Protein AF-A1D334-F1 (afdb_monomer_lite)

Structure (mmCIF, N/CA/C/O backbone):
data_AF-A1D334-F1
#
_entry.id   AF-A1D334-F1
#
loop_
_atom_site.group_PDB
_atom_site.id
_atom_site.type_symbol
_atom_site.label_atom_id
_atom_site.label_alt_id
_atom_site.label_comp_id
_atom_site.label_asym_id
_atom_site.label_entity_id
_atom_site.label_seq_id
_atom_site.pdbx_PDB_ins_code
_atom_site.Cartn_x
_atom_site.Cartn_y
_atom_site.Cartn_z
_atom_site.occupancy
_atom_site.B_iso_or_equiv
_atom_site.auth_seq_id
_atom_site.auth_comp_id
_atom_site.auth_asym_id
_atom_site.auth_atom_id
_atom_site.pdbx_PDB_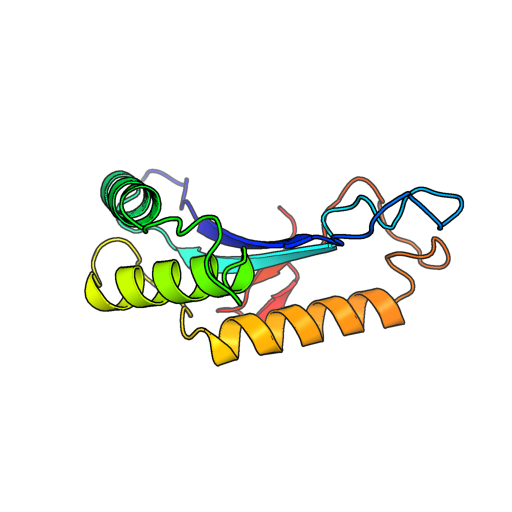model_num
ATOM 1 N N . MET A 1 1 ? -1.534 -21.348 16.081 1.00 33.12 1 MET A N 1
ATOM 2 C CA . MET A 1 1 ? -1.407 -19.901 15.787 1.00 33.12 1 MET A CA 1
ATOM 3 C C . MET A 1 1 ? -1.673 -19.715 14.304 1.00 33.12 1 MET A C 1
ATOM 5 O O . MET A 1 1 ? -0.945 -20.350 13.548 1.00 33.12 1 MET A O 1
ATOM 9 N N . PRO A 1 2 ? -2.678 -18.954 13.834 1.00 42.72 2 PRO A N 1
ATOM 10 C CA . PRO A 1 2 ? -2.845 -18.811 12.397 1.00 42.72 2 PRO A CA 1
ATOM 11 C C . PRO A 1 2 ? -1.714 -17.925 11.872 1.00 42.72 2 PRO A C 1
ATOM 13 O O . PRO A 1 2 ? -1.640 -16.730 12.144 1.00 42.72 2 PRO A O 1
ATOM 16 N N . SER A 1 3 ? -0.791 -18.564 11.165 1.00 46.53 3 SER A N 1
ATOM 17 C CA . SER A 1 3 ? 0.395 -17.989 10.536 1.00 46.53 3 SER A CA 1
ATOM 18 C C . SER A 1 3 ? 0.071 -17.354 9.176 1.00 46.53 3 SER A C 1
ATOM 20 O O . SER A 1 3 ? 0.881 -17.416 8.256 1.00 46.53 3 SER A O 1
ATOM 22 N N . ASN A 1 4 ? -1.098 -16.727 9.038 1.00 51.12 4 ASN A N 1
ATOM 23 C CA . ASN A 1 4 ? -1.434 -15.948 7.851 1.00 51.12 4 ASN A CA 1
ATOM 24 C C . ASN A 1 4 ? -1.733 -14.516 8.290 1.00 51.12 4 ASN A C 1
ATOM 26 O O . ASN A 1 4 ? -2.851 -14.170 8.656 1.00 51.12 4 ASN A O 1
ATOM 30 N N . LYS A 1 5 ? -0.672 -13.711 8.395 1.00 71.31 5 LYS A N 1
ATOM 31 C CA . LYS A 1 5 ? -0.784 -12.295 8.754 1.00 71.31 5 LYS A CA 1
ATOM 32 C C . LYS A 1 5 ? -1.150 -11.553 7.481 1.00 71.31 5 LYS A C 1
ATOM 34 O O . LYS A 1 5 ? -0.242 -11.162 6.749 1.00 71.31 5 LYS A O 1
ATOM 39 N N . ASP A 1 6 ? -2.442 -11.425 7.209 1.00 89.12 6 ASP A N 1
ATOM 40 C CA . ASP A 1 6 ? -2.948 -10.634 6.091 1.00 89.12 6 ASP A CA 1
ATOM 41 C C . ASP A 1 6 ? -2.293 -9.241 6.091 1.00 89.12 6 ASP A C 1
ATOM 43 O O . ASP A 1 6 ? -2.042 -8.633 7.141 1.00 89.12 6 ASP A O 1
ATOM 47 N N . ARG A 1 7 ? -1.946 -8.749 4.900 1.00 92.94 7 ARG A N 1
ATOM 48 C CA . ARG A 1 7 ? -1.211 -7.493 4.705 1.00 92.94 7 ARG A CA 1
ATOM 49 C C . ARG A 1 7 ? -1.996 -6.580 3.785 1.00 92.94 7 ARG A C 1
ATOM 51 O O . ARG A 1 7 ? -2.511 -7.016 2.758 1.00 92.94 7 ARG A O 1
ATOM 58 N N . LEU A 1 8 ? -2.030 -5.301 4.132 1.00 94.12 8 LEU A N 1
ATOM 59 C CA . LEU A 1 8 ? -2.579 -4.268 3.272 1.00 94.12 8 LEU A CA 1
ATOM 60 C C . LEU A 1 8 ? -1.482 -3.752 2.338 1.00 94.12 8 LEU A C 1
ATOM 62 O O . LEU A 1 8 ? -0.430 -3.296 2.796 1.00 94.12 8 LEU A O 1
ATOM 66 N N . TYR A 1 9 ? -1.753 -3.802 1.036 1.00 94.44 9 TYR A N 1
ATOM 67 C CA . TYR A 1 9 ? -0.877 -3.284 -0.008 1.00 94.44 9 TYR A CA 1
ATOM 68 C C . TYR A 1 9 ? -1.539 -2.125 -0.755 1.00 94.44 9 TYR A C 1
ATOM 70 O O . TYR A 1 9 ? -2.707 -2.207 -1.126 1.00 94.44 9 TYR A O 1
ATOM 78 N N . VAL A 1 10 ? -0.763 -1.079 -1.033 1.00 93.25 10 VAL A N 1
ATOM 79 C CA . VAL A 1 10 ? -1.087 -0.037 -2.012 1.00 93.25 10 VAL A CA 1
ATOM 80 C C . VAL A 1 10 ? -0.274 -0.310 -3.270 1.00 93.25 10 VAL A C 1
ATOM 82 O O . VAL A 1 10 ? 0.944 -0.474 -3.209 1.00 93.25 10 VAL A O 1
ATOM 85 N N . THR A 1 11 ? -0.939 -0.391 -4.418 1.00 90.50 11 THR A N 1
ATOM 86 C CA . THR A 1 11 ? -0.301 -0.743 -5.691 1.00 90.50 11 THR A CA 1
ATOM 87 C C . THR A 1 11 ? -0.276 0.444 -6.633 1.00 90.50 11 THR A C 1
ATOM 89 O O . THR A 1 11 ? -1.302 1.097 -6.826 1.00 90.50 11 THR A O 1
ATOM 92 N N . LEU A 1 12 ? 0.873 0.692 -7.257 1.00 86.12 12 LEU A N 1
ATOM 93 C CA . LEU A 1 12 ? 0.987 1.668 -8.334 1.00 86.12 12 LEU A CA 1
ATOM 94 C C . LEU A 1 12 ? 0.892 0.939 -9.665 1.00 86.12 12 LEU A C 1
ATOM 96 O O . LEU A 1 12 ? 1.539 -0.086 -9.881 1.00 86.12 12 LEU A O 1
ATOM 100 N N . TYR A 1 13 ? 0.085 1.499 -10.551 1.00 80.44 13 TYR A N 1
ATOM 101 C CA . TYR A 1 13 ? -0.148 0.979 -11.885 1.00 80.44 13 TYR A CA 1
ATOM 102 C C . TYR A 1 13 ? 0.223 2.049 -12.906 1.00 80.44 13 TYR A C 1
ATOM 104 O O . TYR A 1 13 ? -0.082 3.229 -12.701 1.00 80.44 13 TYR A O 1
ATOM 112 N N . ALA A 1 14 ? 0.871 1.646 -13.995 1.00 69.38 14 ALA A N 1
ATOM 113 C CA . ALA A 1 14 ? 1.074 2.524 -15.135 1.00 69.38 14 ALA A CA 1
ATOM 114 C C . ALA A 1 14 ? -0.271 2.697 -15.853 1.00 69.38 14 ALA A C 1
ATOM 116 O O . ALA A 1 14 ? -0.739 1.805 -16.548 1.00 69.38 14 ALA A O 1
ATOM 117 N N . CYS A 1 15 ? -0.941 3.829 -15.643 1.00 55.28 15 CYS A N 1
ATOM 118 C CA . CYS A 1 15 ? -2.149 4.163 -16.392 1.00 55.28 15 CYS A CA 1
ATOM 119 C C . CYS A 1 15 ? -1.717 4.888 -17.672 1.00 55.28 15 CYS A C 1
ATOM 121 O O . CYS A 1 15 ? -1.467 6.092 -17.641 1.00 55.28 15 CYS A O 1
ATOM 123 N N . GLY A 1 16 ? -1.546 4.151 -18.769 1.00 46.56 16 GLY A N 1
ATOM 124 C CA . GLY A 1 16 ? -0.938 4.683 -19.987 1.00 46.56 16 GLY A CA 1
ATOM 125 C C . GLY A 1 16 ? -1.709 4.350 -21.254 1.00 46.56 16 GLY A C 1
ATOM 126 O O . GLY A 1 16 ? -1.223 3.556 -22.038 1.00 46.56 16 GLY A O 1
ATOM 127 N N . GLY A 1 17 ? -2.874 4.973 -21.473 1.00 53.19 17 GLY A N 1
ATOM 128 C CA . GLY A 1 17 ? -3.498 5.088 -22.803 1.00 53.19 17 GLY A CA 1
ATOM 129 C C . GLY A 1 17 ? -3.411 3.844 -23.707 1.00 53.19 17 GLY A C 1
ATOM 130 O O . GLY A 1 17 ? -3.573 2.714 -23.256 1.00 53.19 17 GLY A O 1
ATOM 131 N N . LYS A 1 18 ? -3.203 4.049 -25.014 1.00 49.00 18 LYS A N 1
ATOM 132 C CA . LYS A 1 18 ? -2.797 2.954 -25.908 1.00 49.00 18 LYS A CA 1
ATOM 133 C C . LYS A 1 18 ? -1.350 2.580 -25.562 1.00 49.00 18 LYS A C 1
ATOM 135 O O . LYS A 1 18 ? -0.555 3.511 -25.450 1.00 49.00 18 LYS A O 1
ATOM 140 N N . PRO A 1 19 ? -0.998 1.286 -25.489 1.00 55.53 19 PRO A N 1
ATOM 141 C CA . PRO A 1 19 ? 0.386 0.871 -25.316 1.00 55.53 19 PRO A CA 1
ATOM 142 C C . PRO A 1 19 ? 1.255 1.500 -26.410 1.00 55.53 19 PRO A C 1
ATOM 144 O O . PRO A 1 19 ? 0.985 1.325 -27.600 1.00 55.53 19 PRO A O 1
ATOM 147 N N . THR A 1 20 ? 2.242 2.284 -26.006 1.00 57.31 20 THR A N 1
ATOM 148 C CA . THR A 1 20 ? 3.215 2.964 -26.868 1.00 57.31 20 THR A CA 1
ATOM 149 C C . THR A 1 20 ? 4.586 2.312 -26.804 1.00 57.31 20 THR A C 1
ATOM 151 O O . THR A 1 20 ? 5.365 2.474 -27.744 1.00 57.31 20 THR A O 1
ATOM 154 N N . MET A 1 21 ? 4.881 1.556 -25.740 1.00 56.00 21 MET A N 1
ATOM 155 C CA . MET A 1 21 ? 6.143 0.831 -25.632 1.00 56.00 21 MET A CA 1
ATOM 156 C C . MET A 1 21 ? 6.066 -0.542 -26.329 1.00 56.00 21 MET A C 1
ATOM 158 O O . MET A 1 21 ? 5.029 -1.211 -26.249 1.00 56.00 21 MET A O 1
ATOM 162 N N . PRO A 1 22 ? 7.136 -0.977 -27.031 1.00 54.12 22 PRO A N 1
ATOM 163 C CA . PRO A 1 22 ? 7.119 -2.197 -27.844 1.00 54.12 22 PRO A CA 1
ATOM 164 C C . PRO A 1 22 ? 6.765 -3.481 -27.073 1.00 54.12 22 PRO A C 1
ATOM 166 O O . PRO A 1 22 ? 6.271 -4.426 -27.690 1.00 54.12 22 PRO A O 1
ATOM 169 N N . GLY A 1 23 ? 6.981 -3.523 -25.752 1.00 57.72 23 GLY A N 1
ATOM 170 C CA . GLY A 1 23 ? 6.718 -4.680 -24.891 1.00 57.72 23 GLY A CA 1
ATOM 171 C C . GLY A 1 23 ? 5.501 -4.549 -23.966 1.00 57.72 23 GLY A C 1
ATOM 172 O O . GLY A 1 23 ? 5.309 -5.414 -23.114 1.00 57.72 23 GLY A O 1
ATOM 173 N N . LYS A 1 24 ? 4.643 -3.526 -24.139 1.00 56.50 24 LYS A N 1
ATOM 174 C CA . LYS A 1 24 ? 3.454 -3.249 -23.294 1.00 56.50 24 LYS A CA 1
ATOM 175 C C . LYS A 1 24 ? 3.773 -2.969 -21.819 1.00 56.50 24 LYS A C 1
ATOM 177 O O . LYS A 1 24 ? 2.936 -3.181 -20.938 1.00 56.50 24 LYS A O 1
ATOM 182 N N . GLU A 1 25 ? 4.966 -2.475 -21.529 1.00 55.72 25 GLU A N 1
ATOM 183 C CA . GLU A 1 25 ? 5.451 -2.171 -20.179 1.00 55.72 25 GLU A CA 1
ATOM 184 C C . GLU A 1 25 ? 4.632 -1.047 -19.505 1.00 55.72 25 GLU A C 1
ATOM 186 O O . GLU A 1 25 ? 4.600 -0.914 -18.282 1.00 55.72 25 GLU A O 1
ATOM 191 N N . ASP A 1 26 ? 3.886 -0.284 -20.304 1.00 54.84 26 ASP A N 1
ATOM 192 C CA . ASP A 1 26 ? 2.908 0.734 -19.916 1.00 54.84 26 ASP A CA 1
ATOM 193 C C . ASP A 1 26 ? 1.525 0.176 -19.534 1.00 54.84 26 ASP A C 1
ATOM 195 O O . ASP A 1 26 ? 0.636 0.943 -19.167 1.00 54.84 26 ASP A O 1
ATOM 199 N N . THR A 1 27 ? 1.348 -1.150 -19.550 1.00 58.16 27 THR A N 1
ATOM 200 C CA . THR A 1 27 ? 0.125 -1.851 -19.106 1.00 58.16 27 THR A CA 1
ATOM 201 C C . THR A 1 27 ? 0.305 -2.619 -17.791 1.00 58.16 27 THR A C 1
ATOM 203 O O . THR A 1 27 ? -0.500 -3.491 -17.447 1.00 58.16 27 THR A O 1
ATOM 206 N N . MET A 1 28 ? 1.364 -2.325 -17.033 1.00 66.88 28 MET A N 1
ATOM 207 C CA . MET A 1 28 ? 1.817 -3.189 -15.944 1.00 66.88 28 MET A CA 1
ATOM 208 C C . MET A 1 28 ? 1.613 -2.594 -14.541 1.00 66.88 28 MET A C 1
ATOM 210 O O . MET A 1 28 ? 1.710 -1.384 -14.306 1.00 66.88 28 MET A O 1
ATOM 214 N N . LEU A 1 29 ? 1.370 -3.486 -13.571 1.00 70.56 29 LEU A N 1
ATOM 215 C CA . LEU A 1 29 ? 1.553 -3.194 -12.148 1.00 70.56 29 LEU A CA 1
ATOM 216 C C . LEU A 1 29 ? 3.028 -2.857 -11.907 1.00 70.56 29 LEU A C 1
ATOM 218 O O . LEU A 1 29 ? 3.889 -3.723 -12.037 1.00 70.56 29 LEU A O 1
ATOM 222 N N . LEU A 1 30 ? 3.306 -1.605 -11.546 1.00 82.12 30 LEU A N 1
ATOM 223 C CA . LEU A 1 30 ? 4.670 -1.108 -11.397 1.00 82.12 30 LEU A CA 1
ATOM 224 C C . LEU A 1 30 ? 5.289 -1.585 -10.091 1.00 82.12 30 LEU A C 1
ATOM 226 O O . LEU A 1 30 ? 6.347 -2.200 -10.108 1.00 82.12 30 LEU A O 1
ATOM 230 N N . VAL A 1 31 ? 4.640 -1.297 -8.959 1.00 90.00 31 VAL A N 1
ATOM 231 C CA . VAL A 1 31 ? 5.157 -1.623 -7.622 1.00 90.00 31 VAL A CA 1
ATOM 232 C C . VAL A 1 31 ? 4.031 -1.925 -6.631 1.00 90.00 31 VAL A C 1
ATOM 234 O O . VAL A 1 31 ? 2.923 -1.389 -6.740 1.00 90.00 31 VAL A O 1
ATOM 237 N N . ARG A 1 32 ? 4.327 -2.753 -5.622 1.00 93.31 32 ARG A N 1
ATOM 238 C CA . ARG A 1 32 ? 3.468 -3.006 -4.453 1.00 93.31 32 ARG A CA 1
ATOM 239 C C . ARG A 1 32 ? 4.117 -2.448 -3.192 1.00 93.31 32 ARG A C 1
ATOM 241 O O . ARG A 1 32 ? 5.243 -2.808 -2.871 1.00 93.31 32 ARG A O 1
ATOM 248 N N . ILE A 1 33 ? 3.395 -1.631 -2.439 1.00 95.56 33 ILE A N 1
ATOM 249 C CA . ILE A 1 33 ? 3.863 -1.070 -1.170 1.00 95.56 33 ILE A CA 1
ATOM 250 C C . ILE A 1 33 ? 3.036 -1.675 -0.039 1.00 95.56 33 ILE A C 1
ATOM 252 O O . ILE A 1 33 ? 1.833 -1.437 0.037 1.00 95.56 33 ILE A O 1
ATOM 256 N N . MET A 1 34 ? 3.653 -2.477 0.829 1.00 96.06 34 MET A N 1
ATOM 257 C CA . MET A 1 34 ? 3.004 -2.964 2.045 1.00 96.06 34 MET A CA 1
ATOM 258 C C . MET A 1 34 ? 2.925 -1.815 3.046 1.00 96.06 34 MET A C 1
ATOM 260 O O . MET A 1 34 ? 3.954 -1.302 3.481 1.00 96.06 34 MET A O 1
ATOM 264 N N . VAL A 1 35 ? 1.709 -1.427 3.417 1.00 96.81 35 VAL A N 1
ATOM 265 C CA . VAL A 1 35 ? 1.456 -0.276 4.296 1.00 96.81 35 VAL A CA 1
ATOM 266 C C . VAL A 1 35 ? 0.966 -0.684 5.680 1.00 96.81 35 VAL A C 1
ATOM 268 O O . VAL A 1 35 ? 0.946 0.139 6.588 1.00 96.81 35 VAL A O 1
ATOM 271 N N . GLY A 1 36 ? 0.581 -1.945 5.888 1.00 95.06 36 GLY A N 1
ATOM 272 C CA . GLY A 1 36 ? 0.140 -2.386 7.206 1.00 95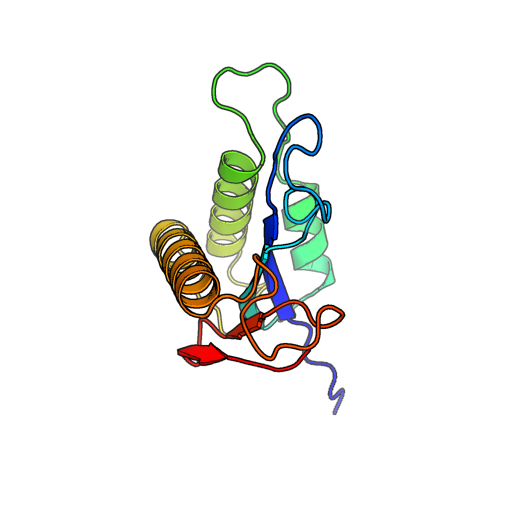.06 36 GLY A CA 1
ATOM 273 C C . GLY A 1 36 ? -0.131 -3.875 7.331 1.00 95.06 36 GLY A C 1
ATOM 274 O O . GLY A 1 36 ? -0.350 -4.579 6.344 1.00 95.06 36 GLY A O 1
ATOM 275 N N . LYS A 1 37 ? -0.141 -4.338 8.579 1.00 95.06 37 LYS A N 1
ATOM 276 C CA . LYS A 1 37 ? -0.616 -5.664 8.981 1.00 95.06 37 LYS A CA 1
ATOM 277 C C . LYS A 1 37 ? -2.092 -5.561 9.342 1.00 95.06 37 LYS A C 1
ATOM 279 O O . LYS A 1 37 ? -2.481 -4.674 10.101 1.00 95.06 37 LYS A O 1
ATOM 284 N N . VAL A 1 38 ? -2.903 -6.457 8.800 1.00 95.75 38 VAL A N 1
ATOM 285 C CA . VAL A 1 38 ? -4.342 -6.492 9.064 1.00 95.75 38 VAL A CA 1
ATOM 286 C C . VAL A 1 38 ? -4.575 -7.116 10.437 1.00 95.75 38 VAL A C 1
ATOM 288 O O . VAL A 1 38 ? -4.041 -8.184 10.735 1.00 95.75 38 VAL A O 1
ATOM 291 N N . ALA A 1 39 ? -5.335 -6.420 11.279 1.00 95.25 39 ALA A N 1
ATOM 292 C CA . ALA A 1 39 ? -5.768 -6.918 12.583 1.00 95.25 39 ALA A CA 1
ATOM 293 C C . ALA A 1 39 ? -7.187 -7.497 12.508 1.00 95.25 39 ALA A C 1
ATOM 295 O O . ALA A 1 39 ? -7.457 -8.532 13.110 1.00 95.25 39 ALA A O 1
ATOM 296 N N . ASP A 1 40 ? -8.060 -6.865 11.720 1.00 95.56 40 ASP A N 1
ATOM 297 C CA . ASP A 1 40 ? -9.426 -7.318 11.465 1.00 95.56 40 ASP A CA 1
ATOM 298 C C . ASP A 1 40 ? -9.757 -7.152 9.975 1.00 95.56 40 ASP A C 1
ATOM 300 O O . ASP A 1 40 ? -9.980 -6.044 9.476 1.00 95.56 40 ASP A O 1
ATOM 304 N N . GLY A 1 41 ? -9.764 -8.275 9.252 1.00 94.81 41 GLY A N 1
ATOM 305 C CA . GLY A 1 41 ? -10.015 -8.303 7.812 1.00 94.81 41 GLY A CA 1
ATOM 306 C C . GLY A 1 41 ? -11.450 -7.942 7.435 1.00 94.81 41 GLY A C 1
ATOM 307 O O . GLY A 1 41 ? -11.660 -7.266 6.429 1.00 94.81 41 GLY A O 1
ATOM 308 N N . ASN A 1 42 ? -12.437 -8.320 8.251 1.00 95.31 42 ASN A N 1
ATOM 309 C CA . ASN A 1 42 ? -13.838 -7.998 7.977 1.00 95.31 42 ASN A CA 1
ATOM 310 C C . ASN A 1 42 ? -14.062 -6.490 8.084 1.00 95.31 42 ASN A C 1
ATOM 312 O O . ASN A 1 42 ? -14.647 -5.880 7.190 1.00 95.31 42 ASN A O 1
ATOM 316 N N . ARG A 1 43 ? -13.511 -5.884 9.138 1.00 95.81 43 ARG A N 1
ATOM 317 C CA . ARG A 1 43 ? -13.578 -4.442 9.372 1.00 95.81 43 ARG A CA 1
ATOM 318 C C . ARG A 1 43 ? -12.822 -3.649 8.310 1.00 95.81 43 ARG A C 1
ATOM 320 O O . ARG A 1 43 ? -13.325 -2.640 7.823 1.00 95.81 43 ARG A O 1
ATOM 327 N N . LEU A 1 44 ? -11.646 -4.127 7.894 1.00 96.50 44 LEU A N 1
ATOM 328 C CA . LEU A 1 44 ? -10.908 -3.550 6.769 1.00 96.50 44 LEU A CA 1
ATOM 329 C C . LEU A 1 44 ? -11.768 -3.532 5.498 1.00 96.50 44 LEU A C 1
ATOM 331 O O . LEU A 1 44 ? -11.920 -2.485 4.869 1.00 96.50 44 LEU A O 1
ATOM 335 N N . VAL A 1 45 ? -12.349 -4.676 5.130 1.00 96.31 45 VAL A N 1
ATOM 336 C CA . VAL A 1 45 ? -13.195 -4.799 3.935 1.00 96.31 45 VAL A CA 1
ATOM 337 C C . VAL A 1 45 ? -14.417 -3.885 4.023 1.00 96.31 45 VAL A C 1
ATOM 339 O O . VAL A 1 45 ? -14.749 -3.230 3.037 1.00 96.31 45 VAL A O 1
ATOM 342 N N . GLU A 1 46 ? -15.061 -3.802 5.185 1.00 97.25 46 GLU A N 1
ATOM 343 C CA . GLU A 1 46 ? -16.193 -2.905 5.426 1.00 97.25 46 GLU A CA 1
ATOM 344 C C . GLU A 1 46 ? -15.814 -1.434 5.190 1.00 97.25 46 GLU A C 1
ATOM 346 O O . GLU A 1 46 ? -16.490 -0.734 4.434 1.00 97.25 46 GLU A O 1
ATOM 351 N N . ILE A 1 47 ? -14.699 -0.971 5.763 1.00 97.06 47 ILE A N 1
ATOM 352 C CA . ILE A 1 47 ? -14.224 0.413 5.608 1.00 97.06 47 ILE A CA 1
ATOM 353 C C . ILE A 1 47 ? -13.911 0.731 4.144 1.00 97.06 47 ILE A C 1
ATOM 355 O O . ILE A 1 47 ? -14.332 1.772 3.629 1.00 97.06 47 ILE A O 1
ATOM 359 N N . LEU A 1 48 ? -13.195 -0.164 3.457 1.00 96.19 48 LEU A N 1
ATOM 360 C CA . LEU A 1 48 ? -12.832 0.035 2.055 1.00 96.19 48 LEU A CA 1
ATOM 361 C C . LEU A 1 48 ? -14.076 0.066 1.159 1.00 96.19 48 LEU A C 1
ATOM 363 O O . LEU A 1 48 ? -14.207 0.969 0.336 1.00 96.19 48 LEU A O 1
ATOM 367 N N . ARG A 1 49 ? -15.032 -0.851 1.355 1.00 96.44 49 ARG A N 1
ATOM 368 C CA . ARG A 1 49 ? -16.295 -0.879 0.592 1.00 96.44 49 ARG A CA 1
ATOM 369 C C . ARG A 1 49 ? -17.164 0.353 0.833 1.00 96.44 49 ARG A C 1
ATOM 371 O O . ARG A 1 49 ? -17.802 0.834 -0.096 1.00 96.44 49 ARG A O 1
ATOM 378 N N . ASN A 1 50 ? -17.150 0.888 2.051 1.00 96.56 50 ASN A N 1
ATOM 379 C CA . ASN A 1 50 ? -17.881 2.101 2.416 1.00 96.56 50 ASN A CA 1
ATOM 380 C C . ASN A 1 50 ? -17.119 3.395 2.064 1.00 96.56 50 ASN A C 1
ATOM 382 O O . ASN A 1 50 ? -17.561 4.499 2.402 1.00 96.56 50 ASN A O 1
ATOM 386 N N . THR A 1 51 ? -15.951 3.315 1.417 1.00 96.56 51 THR A N 1
ATOM 387 C CA . THR A 1 51 ? -15.235 4.498 0.919 1.00 96.56 51 THR A CA 1
ATOM 388 C C . THR A 1 51 ? -15.875 4.971 -0.391 1.00 96.56 51 THR A C 1
ATOM 390 O O . THR A 1 51 ? -15.839 4.238 -1.381 1.00 96.56 51 THR A O 1
ATOM 393 N N . PRO A 1 52 ? -16.480 6.174 -0.421 1.00 93.94 52 PRO A N 1
ATOM 394 C CA . PRO A 1 52 ? -17.297 6.622 -1.543 1.00 93.94 52 PRO A CA 1
ATOM 395 C C . PRO A 1 52 ? -16.480 6.773 -2.826 1.00 93.94 52 PRO A C 1
ATOM 397 O O . PRO A 1 52 ? -15.356 7.267 -2.813 1.00 93.94 52 PRO A O 1
ATOM 400 N N . ILE A 1 53 ? -17.086 6.404 -3.952 1.00 93.44 53 ILE A N 1
ATOM 401 C CA . ILE A 1 53 ? -16.554 6.650 -5.294 1.00 93.44 53 ILE A CA 1
ATOM 402 C C . ILE A 1 53 ? -17.392 7.761 -5.922 1.00 93.44 53 ILE A C 1
ATOM 404 O O . ILE A 1 53 ? -18.601 7.613 -6.084 1.00 93.44 53 ILE A O 1
ATOM 408 N N . 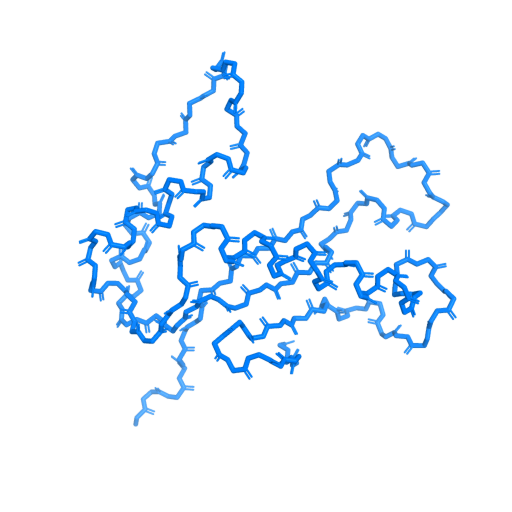ARG A 1 54 ? -16.757 8.879 -6.278 1.00 91.12 54 ARG A N 1
ATOM 409 C CA . ARG A 1 54 ? -17.435 10.074 -6.801 1.00 91.12 54 ARG A CA 1
ATOM 410 C C . ARG A 1 54 ? -17.167 10.242 -8.296 1.00 91.12 54 ARG A C 1
ATOM 412 O O . ARG A 1 54 ? -16.314 11.022 -8.708 1.00 91.12 54 ARG A O 1
ATOM 419 N N . GLN A 1 55 ? -17.875 9.475 -9.124 1.00 85.81 55 GLN A N 1
ATOM 420 C CA . GLN A 1 55 ? -17.746 9.586 -10.582 1.00 85.81 55 GLN A CA 1
ATOM 421 C C . GLN A 1 55 ? -18.153 10.983 -11.078 1.00 85.81 55 GLN A C 1
ATOM 423 O O . GLN A 1 55 ? -19.092 11.585 -10.564 1.00 85.81 55 GLN A O 1
ATOM 428 N N . GLY A 1 56 ? -17.433 11.500 -12.077 1.00 85.06 56 GLY A N 1
ATOM 429 C CA . GLY A 1 56 ? -17.741 12.783 -12.717 1.00 85.06 56 GLY A CA 1
ATOM 430 C C . GLY A 1 56 ? -17.339 14.034 -11.928 1.00 85.06 56 GLY A C 1
ATOM 431 O O . GLY A 1 56 ? -17.475 15.135 -12.453 1.00 85.06 56 GLY A O 1
ATOM 432 N N . GLN A 1 57 ? -16.812 13.903 -10.705 1.00 88.88 57 GLN A N 1
ATOM 433 C CA . GLN A 1 57 ? -16.277 15.053 -9.978 1.00 88.88 57 GLN A CA 1
ATOM 434 C C . GLN A 1 57 ? -14.885 15.443 -10.507 1.00 88.88 57 GLN A C 1
ATOM 436 O O . GLN A 1 57 ? -14.000 14.583 -10.575 1.00 88.88 57 GLN A O 1
ATOM 441 N N . PRO A 1 58 ? -14.649 16.723 -10.859 1.00 89.88 58 PRO A N 1
ATOM 442 C CA . PRO A 1 58 ? -13.331 17.189 -11.277 1.00 89.88 58 PRO A CA 1
ATOM 443 C C . PRO A 1 58 ? -12.258 16.869 -10.228 1.00 89.88 58 PRO A C 1
ATOM 445 O O . PRO A 1 58 ? -12.431 17.147 -9.045 1.00 89.88 58 PRO A O 1
ATOM 448 N N . GLY A 1 59 ? -11.149 16.265 -10.660 1.00 84.06 59 GLY A N 1
ATOM 449 C CA . GLY A 1 59 ? -10.050 15.868 -9.770 1.00 84.06 59 GLY A CA 1
ATOM 450 C C . GLY A 1 59 ? -10.285 14.572 -8.981 1.00 84.06 59 GLY A C 1
ATOM 451 O O . GLY A 1 59 ? -9.386 14.124 -8.264 1.00 84.06 59 GLY A O 1
ATOM 452 N N . TRP A 1 60 ? -11.445 13.925 -9.125 1.00 89.19 60 TRP A N 1
ATOM 453 C CA . TRP A 1 60 ? -11.669 12.602 -8.556 1.00 89.19 60 TRP A CA 1
ATOM 454 C C . TRP A 1 60 ? -11.009 11.515 -9.408 1.00 89.19 60 TRP A C 1
ATOM 456 O O . TRP A 1 60 ? -11.292 11.372 -10.596 1.00 89.19 60 TRP A O 1
ATOM 466 N N . ASN A 1 61 ? -10.133 10.724 -8.795 1.00 90.12 61 ASN A N 1
ATOM 467 C CA . ASN A 1 61 ? -9.464 9.593 -9.431 1.00 90.12 61 ASN A CA 1
ATOM 468 C C . ASN A 1 61 ? -9.095 8.531 -8.376 1.00 90.12 61 ASN A C 1
ATOM 470 O O . ASN A 1 61 ? -9.442 8.650 -7.198 1.00 90.12 61 ASN A O 1
ATOM 474 N N . CYS A 1 62 ? -8.382 7.483 -8.793 1.00 89.19 62 CYS A N 1
ATOM 475 C CA . CYS A 1 62 ? -7.932 6.419 -7.895 1.00 89.19 62 CYS A CA 1
ATOM 476 C C . CYS A 1 62 ? -7.010 6.921 -6.771 1.00 89.19 62 CYS A C 1
ATOM 478 O O . CYS A 1 62 ? -7.082 6.411 -5.658 1.00 89.19 62 CYS A O 1
ATOM 480 N N . VAL A 1 63 ? -6.190 7.944 -7.027 1.00 91.88 63 VAL A N 1
ATOM 481 C CA . VAL A 1 63 ? -5.285 8.550 -6.038 1.00 91.88 63 VAL A CA 1
ATOM 482 C C . VAL A 1 63 ? -6.095 9.209 -4.919 1.00 91.88 63 VAL A C 1
ATOM 484 O O . VAL A 1 63 ? -5.841 8.955 -3.742 1.00 91.88 63 VAL A O 1
ATOM 487 N N . SER A 1 64 ? -7.114 9.992 -5.283 1.00 93.19 64 SER A N 1
ATOM 488 C CA . SER A 1 64 ? -8.031 10.629 -4.330 1.00 93.19 64 SER A CA 1
ATOM 489 C C . SER A 1 64 ? -8.807 9.593 -3.505 1.00 93.19 64 SER A C 1
ATOM 491 O O . SER A 1 64 ? -8.943 9.761 -2.294 1.00 93.19 64 SER A O 1
ATOM 493 N N . TRP A 1 65 ? -9.243 8.485 -4.120 1.00 95.50 65 TRP A N 1
ATOM 494 C CA . TRP A 1 65 ? -9.906 7.393 -3.394 1.00 95.50 65 TRP A CA 1
ATOM 495 C C . TRP A 1 65 ? -8.971 6.701 -2.393 1.00 95.50 65 TRP A C 1
ATOM 497 O O . TRP A 1 65 ? -9.365 6.493 -1.249 1.00 95.50 65 TRP A O 1
ATOM 507 N N . VAL A 1 66 ? -7.726 6.383 -2.779 1.00 96.06 66 VAL A N 1
ATOM 508 C CA . VAL A 1 66 ? -6.754 5.746 -1.866 1.00 96.06 66 VAL A CA 1
ATOM 509 C C . VAL A 1 66 ? -6.467 6.651 -0.672 1.00 96.06 66 VAL A C 1
ATOM 511 O O . VAL A 1 66 ? -6.451 6.167 0.458 1.00 96.06 66 VAL A O 1
ATOM 514 N N . LYS A 1 67 ? -6.293 7.958 -0.898 1.00 96.00 67 LYS A N 1
ATOM 515 C CA . LYS A 1 67 ? -6.124 8.930 0.187 1.00 96.00 67 LYS A CA 1
ATOM 516 C C . LYS A 1 67 ? -7.289 8.867 1.182 1.00 96.00 67 LYS A C 1
ATOM 518 O O . LYS A 1 67 ? -7.050 8.678 2.371 1.00 96.00 67 LYS A O 1
ATOM 523 N N . GLU A 1 68 ? -8.532 8.947 0.701 1.00 96.19 68 GLU A N 1
ATOM 524 C CA . GLU A 1 68 ? -9.713 8.867 1.574 1.00 96.19 68 GLU A CA 1
ATOM 525 C C . GLU A 1 68 ? -9.830 7.519 2.298 1.00 96.19 68 GLU A C 1
ATOM 527 O O . GLU A 1 68 ? -10.182 7.483 3.477 1.00 96.19 68 GLU A O 1
ATOM 532 N N . ALA A 1 69 ? -9.523 6.409 1.624 1.00 97.19 69 ALA A N 1
ATOM 533 C CA . ALA A 1 69 ? -9.554 5.078 2.225 1.00 97.19 69 ALA A CA 1
ATOM 534 C C . ALA A 1 69 ? -8.560 4.960 3.394 1.00 97.19 69 ALA A C 1
ATOM 536 O O . ALA A 1 69 ? -8.908 4.439 4.456 1.00 97.19 69 ALA A O 1
ATOM 537 N N . LEU A 1 70 ? -7.339 5.477 3.225 1.00 97.31 70 LEU A N 1
ATOM 538 C CA . LEU A 1 70 ? -6.330 5.499 4.285 1.00 97.31 70 LEU A CA 1
ATOM 539 C C . LEU A 1 70 ? -6.730 6.428 5.439 1.00 97.31 70 LEU A C 1
ATOM 541 O O . LEU A 1 70 ? -6.567 6.048 6.598 1.00 97.31 70 LEU A O 1
ATOM 545 N N . ASP A 1 71 ? -7.312 7.594 5.148 1.00 96.75 71 ASP A N 1
ATOM 546 C CA . ASP A 1 71 ? -7.819 8.505 6.181 1.00 96.75 71 ASP A CA 1
ATOM 547 C C . ASP A 1 71 ? -8.941 7.848 7.007 1.00 96.75 71 ASP A C 1
ATOM 549 O O . ASP A 1 71 ? -8.941 7.934 8.237 1.00 96.75 71 ASP A O 1
ATOM 553 N N . LYS A 1 72 ? -9.855 7.104 6.368 1.00 97.19 72 LYS A N 1
ATOM 554 C CA . LYS A 1 72 ? -10.891 6.334 7.079 1.00 97.19 72 LYS A CA 1
ATOM 555 C C . LYS A 1 72 ? -10.306 5.218 7.946 1.00 97.19 72 LYS A C 1
ATOM 557 O O . LYS A 1 72 ? -10.736 5.046 9.085 1.00 97.19 72 LYS A O 1
ATOM 562 N N . LEU A 1 73 ? -9.313 4.484 7.443 1.00 96.88 73 LEU A N 1
ATOM 563 C CA . LEU A 1 73 ? -8.620 3.448 8.221 1.00 96.88 73 LEU A CA 1
ATOM 564 C C . LEU A 1 73 ? -7.877 4.032 9.427 1.00 96.88 73 LEU A C 1
ATOM 566 O O . LEU A 1 73 ? -7.845 3.414 10.492 1.00 96.88 73 LEU A O 1
ATOM 570 N N . LYS A 1 74 ? -7.333 5.244 9.285 1.00 95.25 74 LYS A N 1
ATOM 571 C CA . LYS A 1 74 ? -6.680 5.975 10.373 1.00 95.25 74 LYS A CA 1
ATOM 572 C C . LYS A 1 74 ? -7.655 6.351 11.487 1.00 95.25 74 LYS A C 1
ATOM 574 O O . LYS A 1 74 ? -7.285 6.262 12.654 1.00 95.25 74 LYS A O 1
ATOM 579 N N . VAL A 1 75 ? -8.882 6.742 11.141 1.00 96.06 75 VAL A N 1
ATOM 580 C CA . VAL A 1 75 ? -9.940 7.049 12.121 1.00 96.06 75 VAL A CA 1
ATOM 581 C C . VAL A 1 75 ? -10.414 5.792 12.853 1.00 96.06 75 VAL A C 1
ATOM 583 O O . VAL A 1 75 ? -10.666 5.842 14.053 1.00 96.06 75 VAL A O 1
ATOM 586 N N . ASP A 1 76 ? -10.524 4.661 12.154 1.00 94.44 76 ASP A N 1
ATOM 587 C CA . ASP A 1 76 ? -11.015 3.416 12.743 1.00 94.44 76 ASP A CA 1
ATOM 588 C C . ASP A 1 76 ? -10.093 2.837 13.829 1.00 94.44 76 ASP A C 1
ATOM 590 O O . ASP A 1 76 ? -10.566 2.380 14.871 1.00 94.44 76 ASP A O 1
ATOM 594 N N . SER A 1 77 ? -8.776 2.857 13.594 1.00 88.56 77 SER A N 1
ATOM 595 C CA . SER A 1 77 ? -7.712 2.343 14.480 1.00 88.56 77 SER A CA 1
ATOM 596 C C . SER A 1 77 ? -7.783 0.855 14.882 1.00 88.56 77 SER A C 1
ATOM 598 O O . SER A 1 77 ? -6.902 0.389 15.601 1.00 88.56 77 SER A O 1
ATOM 600 N N . LYS A 1 78 ? -8.787 0.090 14.426 1.00 94.19 78 LYS A N 1
ATOM 601 C CA . LYS A 1 78 ? -9.006 -1.319 14.812 1.00 94.19 78 LYS A CA 1
ATOM 602 C C . LYS A 1 78 ? -8.798 -2.302 13.662 1.00 94.19 78 LYS A C 1
ATOM 604 O O . LYS A 1 78 ? -8.429 -3.445 13.901 1.00 94.19 78 LYS A O 1
ATOM 609 N N . ALA A 1 79 ? -9.011 -1.870 12.421 1.00 95.19 79 ALA A N 1
ATOM 610 C CA . ALA A 1 79 ? -8.823 -2.704 11.235 1.00 95.19 79 ALA A CA 1
ATOM 611 C C . ALA A 1 79 ? -7.355 -3.112 11.007 1.00 95.19 79 ALA A C 1
ATOM 613 O O . ALA A 1 79 ? -7.073 -4.197 10.490 1.00 95.19 79 ALA A O 1
ATOM 614 N N . LEU A 1 80 ? -6.408 -2.255 11.398 1.00 95.75 80 LEU A N 1
ATOM 615 C CA . LEU A 1 80 ? -4.975 -2.453 11.186 1.00 95.75 80 LEU A CA 1
ATOM 616 C C . LEU A 1 80 ? -4.225 -2.548 12.517 1.00 95.75 80 LEU A C 1
ATOM 618 O O . LEU A 1 80 ? -4.547 -1.851 13.474 1.00 95.75 80 LEU A O 1
ATOM 622 N N . GLY A 1 81 ? -3.197 -3.397 12.547 1.00 93.81 81 GLY A N 1
ATOM 623 C CA . GLY A 1 81 ? -2.192 -3.432 13.607 1.00 93.81 81 GLY A CA 1
ATOM 624 C C . GLY A 1 81 ? -1.062 -2.445 13.305 1.00 93.81 81 GLY A C 1
ATOM 625 O O . GLY A 1 81 ? -1.294 -1.267 13.036 1.00 93.81 81 GLY A O 1
ATOM 626 N N . THR A 1 82 ? 0.188 -2.924 13.295 1.00 94.38 82 THR A N 1
ATOM 627 C CA . THR A 1 82 ? 1.331 -2.115 12.836 1.00 94.38 82 THR A CA 1
ATOM 628 C C . THR A 1 82 ? 1.092 -1.639 11.403 1.00 94.38 82 THR A C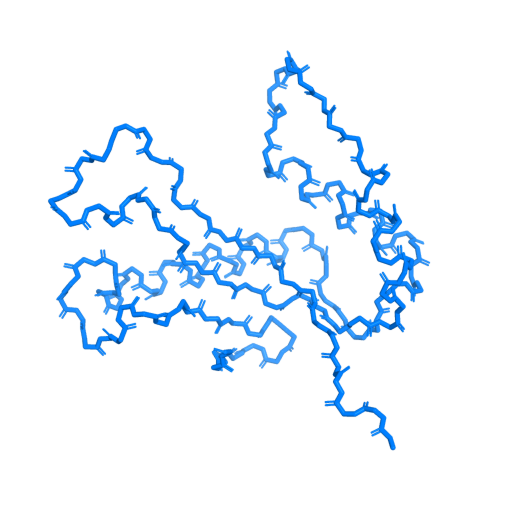 1
ATOM 630 O O . THR A 1 82 ? 0.860 -2.465 10.516 1.00 94.38 82 THR A O 1
ATOM 633 N N . SER A 1 83 ? 1.135 -0.325 11.178 1.00 96.00 83 SER A N 1
ATOM 634 C CA . SER A 1 83 ? 0.873 0.272 9.870 1.00 96.00 83 SER A CA 1
ATOM 635 C C . SER A 1 83 ? 1.523 1.653 9.706 1.00 96.00 83 SER A C 1
ATOM 637 O O . SER A 1 83 ? 1.824 2.334 10.684 1.00 96.00 83 SER A O 1
ATOM 639 N N . VAL A 1 84 ? 1.750 2.045 8.451 1.00 96.75 84 VAL A N 1
ATOM 640 C CA . VAL A 1 84 ? 2.143 3.386 8.000 1.00 96.75 84 VAL A CA 1
ATOM 641 C C . VAL A 1 84 ? 1.162 3.781 6.900 1.00 96.75 84 VAL A C 1
ATOM 643 O O . VAL A 1 84 ? 1.320 3.394 5.745 1.00 96.75 84 VAL A O 1
ATOM 646 N N . ILE A 1 85 ? 0.124 4.525 7.279 1.00 96.31 85 ILE A N 1
ATOM 647 C CA . ILE A 1 85 ? -1.003 4.880 6.400 1.00 96.31 85 ILE A CA 1
ATOM 648 C C . ILE A 1 85 ? -1.148 6.389 6.187 1.00 96.31 85 ILE A C 1
ATOM 650 O O . ILE A 1 85 ? -2.137 6.841 5.620 1.00 96.31 85 ILE A O 1
ATOM 654 N N . GLU A 1 86 ? -0.174 7.201 6.613 1.00 96.12 86 GLU A N 1
ATOM 655 C CA . GLU A 1 86 ? -0.186 8.618 6.252 1.00 96.12 86 GLU A CA 1
ATOM 656 C C . GLU A 1 86 ? 0.028 8.782 4.746 1.00 96.12 86 GLU A C 1
ATOM 658 O O . GLU A 1 86 ? 1.088 8.427 4.226 1.00 96.12 86 GLU A O 1
ATOM 663 N N . TRP A 1 87 ? -0.964 9.365 4.066 1.00 95.31 87 TRP A N 1
ATOM 664 C CA . TRP A 1 87 ? -0.984 9.492 2.608 1.00 95.31 87 TRP A CA 1
ATOM 665 C C . TRP A 1 87 ? 0.323 10.031 2.017 1.00 95.31 87 TRP A C 1
ATOM 667 O O . TRP A 1 87 ? 0.879 9.413 1.115 1.00 95.31 87 TRP A O 1
ATOM 677 N N . GLU A 1 88 ? 0.855 11.133 2.553 1.00 95.81 88 GLU A N 1
ATOM 678 C CA . GLU A 1 88 ? 2.088 11.736 2.029 1.00 95.81 88 GLU A CA 1
ATOM 679 C C . GLU A 1 88 ? 3.292 10.794 2.141 1.00 95.81 88 GLU A C 1
ATOM 681 O O . GLU A 1 88 ? 4.089 10.698 1.210 1.00 95.81 88 GLU A O 1
ATOM 686 N N . LYS A 1 89 ? 3.411 10.034 3.238 1.00 95.69 89 LYS A N 1
ATOM 687 C CA . LYS A 1 89 ? 4.500 9.058 3.391 1.00 95.69 89 LYS A CA 1
ATOM 688 C C . LYS A 1 89 ? 4.340 7.904 2.410 1.00 95.69 89 LYS A C 1
ATOM 690 O O . LYS A 1 89 ? 5.299 7.557 1.730 1.00 95.69 89 LYS A O 1
ATOM 695 N N . VAL A 1 90 ? 3.133 7.339 2.314 1.00 95.94 90 VAL A N 1
ATOM 696 C CA . VAL A 1 90 ? 2.841 6.228 1.396 1.00 95.94 90 VAL A CA 1
ATOM 697 C C . VAL A 1 90 ? 3.115 6.649 -0.045 1.00 95.94 90 VAL A C 1
ATOM 699 O O . VAL A 1 90 ? 3.820 5.946 -0.764 1.00 95.94 90 VAL A O 1
ATOM 702 N N . ARG A 1 91 ? 2.603 7.813 -0.459 1.00 94.56 91 ARG A N 1
ATOM 703 C CA . ARG A 1 91 ? 2.778 8.351 -1.810 1.00 94.56 91 ARG A CA 1
ATOM 704 C C . ARG A 1 91 ? 4.249 8.590 -2.130 1.00 94.56 91 ARG A C 1
ATOM 706 O O . ARG A 1 91 ? 4.718 8.124 -3.164 1.00 94.56 91 ARG A O 1
ATOM 713 N N . ASN A 1 92 ? 4.968 9.308 -1.270 1.00 94.31 92 ASN A N 1
ATOM 714 C CA . ASN A 1 92 ? 6.356 9.673 -1.541 1.00 94.31 92 ASN A CA 1
ATOM 715 C C . ASN A 1 92 ? 7.247 8.432 -1.622 1.00 94.31 92 ASN A C 1
ATOM 717 O O . ASN A 1 92 ? 8.025 8.300 -2.562 1.00 94.31 92 ASN A O 1
ATOM 721 N N . GLU A 1 93 ? 7.077 7.477 -0.711 1.00 94.06 93 GLU A N 1
ATOM 722 C CA . GLU A 1 93 ? 7.858 6.239 -0.725 1.00 94.06 93 GLU A CA 1
ATOM 723 C C . GLU A 1 93 ? 7.502 5.334 -1.905 1.00 94.06 93 GLU A C 1
ATOM 725 O O . GLU A 1 93 ? 8.388 4.729 -2.509 1.00 94.06 93 GLU A O 1
ATOM 730 N N . ALA A 1 94 ? 6.232 5.295 -2.311 1.00 93.06 94 ALA A N 1
ATOM 731 C CA . ALA A 1 94 ? 5.830 4.580 -3.513 1.00 93.06 94 ALA A CA 1
ATOM 732 C C . ALA A 1 94 ? 6.483 5.156 -4.778 1.00 93.06 94 ALA A C 1
ATOM 734 O O . ALA A 1 94 ? 7.017 4.403 -5.595 1.00 93.06 94 ALA A O 1
ATOM 735 N N . MET A 1 95 ? 6.477 6.485 -4.922 1.00 92.12 95 MET A N 1
ATOM 736 C CA . MET A 1 95 ? 7.110 7.172 -6.050 1.00 92.12 95 MET A CA 1
ATOM 737 C C . MET A 1 95 ? 8.630 6.994 -6.031 1.00 92.12 95 MET A C 1
ATOM 739 O O . MET A 1 95 ? 9.212 6.663 -7.062 1.00 92.12 95 MET A O 1
ATOM 743 N N . ASN A 1 96 ? 9.266 7.122 -4.863 1.00 93.94 96 ASN A N 1
ATOM 744 C CA . ASN A 1 96 ? 10.702 6.894 -4.694 1.00 93.94 96 ASN A CA 1
ATOM 745 C C . ASN A 1 96 ? 11.086 5.457 -5.055 1.00 93.94 96 ASN A C 1
ATOM 747 O O . ASN A 1 96 ? 12.077 5.226 -5.746 1.00 93.94 96 ASN A O 1
ATOM 751 N N . TYR A 1 97 ? 10.306 4.469 -4.613 1.00 94.00 97 TYR A N 1
ATOM 752 C CA . TYR A 1 97 ? 10.558 3.072 -4.947 1.00 94.00 97 TYR A CA 1
ATOM 753 C C . TYR A 1 97 ? 10.381 2.798 -6.442 1.00 94.00 97 TYR A C 1
ATOM 755 O O . TYR A 1 97 ? 11.237 2.160 -7.053 1.00 94.00 97 TYR A O 1
ATOM 763 N N . CYS A 1 98 ? 9.315 3.329 -7.044 1.00 90.19 98 CYS A N 1
ATOM 764 C CA . CYS A 1 98 ? 9.087 3.234 -8.480 1.00 90.19 98 CYS A CA 1
ATOM 765 C C . CYS A 1 98 ? 10.243 3.855 -9.278 1.00 90.19 98 CYS A C 1
ATOM 767 O O . CYS A 1 98 ? 10.711 3.250 -10.241 1.00 90.19 98 CYS A O 1
ATOM 769 N N . GLN A 1 99 ? 10.743 5.020 -8.854 1.00 89.31 99 GLN A N 1
ATOM 770 C CA . GLN A 1 99 ? 11.887 5.671 -9.488 1.00 89.31 99 GLN A CA 1
ATOM 771 C C . GLN A 1 99 ? 13.153 4.816 -9.369 1.00 89.31 99 GLN A C 1
ATOM 773 O O . GLN A 1 99 ? 13.784 4.544 -10.382 1.00 89.31 99 GLN A O 1
ATOM 778 N N . ARG A 1 100 ? 13.459 4.270 -8.181 1.00 92.19 100 ARG A N 1
ATOM 779 C CA . ARG A 1 100 ? 14.592 3.342 -8.009 1.00 92.19 100 ARG A CA 1
ATOM 780 C C . ARG A 1 100 ? 14.506 2.136 -8.944 1.00 92.19 100 ARG A C 1
ATOM 782 O O . ARG A 1 100 ? 15.521 1.710 -9.481 1.00 92.19 100 ARG A O 1
ATOM 789 N N . LYS A 1 101 ? 13.311 1.571 -9.149 1.00 90.00 101 LYS A N 1
ATOM 790 C CA . LYS A 1 101 ? 13.114 0.454 -10.089 1.00 90.00 101 LYS A CA 1
ATOM 791 C C . LYS A 1 101 ? 13.295 0.868 -11.541 1.00 90.00 101 LYS A C 1
ATOM 793 O O . LYS A 1 101 ? 13.882 0.109 -12.308 1.00 90.00 101 LYS A O 1
ATOM 798 N N . LYS A 1 102 ? 12.869 2.074 -11.902 1.00 86.62 102 LYS A N 1
ATOM 799 C CA . LYS A 1 102 ? 13.154 2.645 -13.218 1.00 86.62 102 LYS A CA 1
ATOM 800 C C . LYS A 1 102 ? 14.661 2.804 -13.444 1.00 86.62 102 LYS A C 1
ATOM 802 O O . LYS A 1 102 ? 15.151 2.337 -14.461 1.00 86.62 102 LYS A O 1
ATOM 807 N N . ASP A 1 103 ? 15.384 3.366 -12.478 1.00 88.31 103 ASP A N 1
ATOM 808 C CA . ASP A 1 103 ? 16.841 3.568 -12.559 1.00 88.31 103 ASP A CA 1
ATOM 809 C C . ASP A 1 103 ? 17.615 2.241 -12.607 1.00 88.31 103 ASP A C 1
ATOM 811 O O . ASP A 1 103 ? 18.706 2.160 -13.158 1.00 88.31 103 ASP A O 1
ATOM 815 N N . GLN A 1 104 ? 17.036 1.178 -12.044 1.00 88.81 104 GLN A N 1
ATOM 816 C CA . GLN A 1 104 ? 17.568 -0.180 -12.125 1.00 88.81 104 GLN A CA 1
ATOM 817 C C . GLN A 1 104 ? 17.266 -0.875 -13.457 1.00 88.81 104 GLN A C 1
ATOM 819 O O . GLN A 1 104 ? 17.632 -2.037 -13.595 1.00 88.81 104 GLN A O 1
ATOM 824 N N . HIS A 1 105 ? 16.601 -0.226 -14.418 1.00 86.06 105 HIS A N 1
ATOM 825 C CA . HIS A 1 105 ? 16.194 -0.850 -15.680 1.00 86.06 105 HIS A CA 1
ATOM 826 C C . HIS A 1 105 ? 15.198 -2.011 -15.500 1.00 86.06 105 HIS A C 1
ATOM 828 O O . HIS A 1 105 ? 15.183 -3.005 -16.229 1.00 86.06 105 HIS A O 1
ATOM 834 N N . ARG A 1 106 ? 14.339 -1.917 -14.473 1.00 82.50 106 ARG A N 1
ATOM 835 C CA . ARG A 1 106 ? 13.339 -2.955 -14.172 1.00 82.50 106 ARG A CA 1
ATOM 836 C C . ARG A 1 106 ? 12.235 -3.037 -15.224 1.00 82.50 106 ARG A C 1
ATOM 838 O O . ARG A 1 106 ? 11.681 -4.115 -15.425 1.00 82.50 106 ARG A O 1
ATOM 845 N N . PHE A 1 107 ? 11.876 -1.895 -15.804 1.00 79.62 107 PHE A N 1
ATOM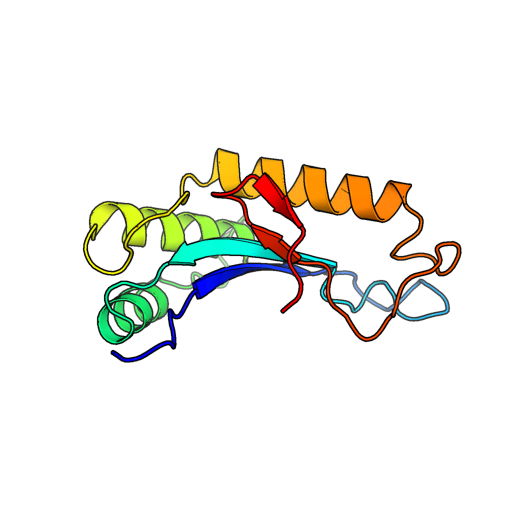 846 C CA . PHE A 1 107 ? 10.681 -1.725 -16.634 1.00 79.62 107 PHE A CA 1
ATOM 847 C C . PHE A 1 107 ? 10.982 -1.573 -18.130 1.00 79.62 107 PHE A C 1
ATOM 849 O O . PHE A 1 107 ? 10.048 -1.404 -18.896 1.00 79.62 107 PHE A O 1
ATOM 856 N N . ASP A 1 108 ? 12.250 -1.595 -18.544 1.00 79.19 108 ASP A N 1
ATOM 857 C CA . ASP A 1 108 ? 12.683 -1.372 -19.935 1.00 79.19 108 ASP A CA 1
ATOM 858 C C . ASP A 1 108 ? 13.461 -2.566 -20.525 1.00 79.19 108 ASP A C 1
ATOM 860 O O . ASP A 1 108 ? 14.028 -2.469 -21.612 1.00 79.19 108 ASP A O 1
ATOM 864 N N . GLY A 1 109 ? 13.516 -3.687 -19.797 1.00 75.25 109 GLY A N 1
ATOM 865 C CA . GLY A 1 109 ? 14.162 -4.926 -20.232 1.00 75.25 109 GLY A CA 1
ATOM 866 C C . GLY A 1 109 ? 15.694 -4.914 -20.211 1.00 75.25 109 GLY A C 1
ATOM 867 O O . GLY A 1 109 ? 16.295 -5.920 -20.577 1.00 75.25 109 GLY A O 1
ATOM 868 N N . GLN A 1 110 ? 16.339 -3.825 -19.777 1.00 79.56 110 GLN A N 1
ATOM 869 C CA . GLN A 1 110 ? 17.807 -3.753 -19.733 1.00 79.56 110 GLN A CA 1
ATOM 870 C C . GLN A 1 110 ? 18.388 -4.303 -18.416 1.00 79.56 110 GLN A C 1
ATOM 872 O O . GLN A 1 110 ? 19.582 -4.590 -18.335 1.00 79.56 110 GLN A O 1
ATOM 877 N N . GLY A 1 111 ? 17.559 -4.476 -17.381 1.00 81.00 111 GLY A N 1
ATOM 878 C CA . GLY A 1 111 ? 17.951 -5.057 -16.096 1.00 81.00 111 GLY A CA 1
ATOM 879 C C . GLY A 1 111 ? 17.753 -6.575 -16.015 1.00 81.00 111 GLY A C 1
ATOM 880 O O . GLY A 1 111 ? 16.881 -7.148 -16.664 1.00 81.00 111 GLY A O 1
ATOM 881 N N . ASN A 1 112 ? 18.517 -7.238 -15.141 1.00 85.88 112 ASN A N 1
ATOM 882 C CA . ASN A 1 112 ? 18.367 -8.672 -14.870 1.00 85.88 112 ASN A CA 1
ATOM 883 C C . ASN A 1 112 ? 17.287 -8.921 -13.804 1.00 85.88 112 ASN A C 1
ATOM 885 O O . ASN A 1 112 ? 17.594 -9.126 -12.626 1.00 85.88 112 ASN A O 1
ATOM 889 N N . PHE A 1 113 ? 16.019 -8.862 -14.205 1.00 82.69 113 PHE A N 1
ATOM 890 C CA . PHE A 1 113 ? 14.890 -9.100 -13.312 1.00 82.69 113 PHE A CA 1
ATOM 891 C C . PHE A 1 113 ? 13.879 -10.080 -13.897 1.00 82.69 113 PHE A C 1
ATOM 893 O O . PHE A 1 113 ? 13.549 -10.032 -15.076 1.00 82.69 113 PHE A O 1
ATOM 900 N N . ASP A 1 114 ? 13.307 -10.895 -13.017 1.00 80.12 114 ASP A N 1
ATOM 901 C CA . ASP A 1 114 ? 12.202 -11.804 -13.313 1.00 80.12 114 ASP A CA 1
ATOM 902 C C . ASP A 1 114 ? 10.920 -11.008 -13.611 1.00 80.12 114 ASP A C 1
ATOM 904 O O . ASP 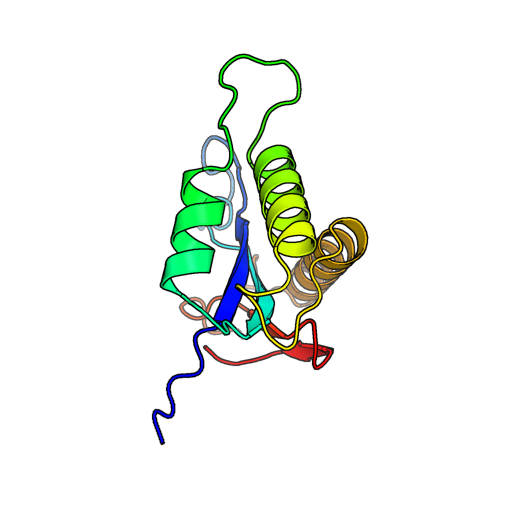A 1 114 ? 10.314 -10.456 -12.693 1.00 80.12 114 ASP A O 1
ATOM 908 N N . SER A 1 115 ? 10.515 -10.893 -14.879 1.00 72.81 115 SER A N 1
ATOM 909 C CA . SER A 1 115 ? 9.326 -10.141 -15.318 1.00 72.81 115 SER A CA 1
ATOM 910 C C . SER A 1 115 ? 8.021 -10.597 -14.665 1.00 72.81 115 SER A C 1
ATOM 912 O O . SER A 1 115 ? 7.113 -9.780 -14.529 1.00 72.81 115 SER A O 1
ATOM 914 N N . ASP A 1 116 ? 7.947 -11.839 -14.182 1.00 76.88 116 ASP A N 1
ATOM 915 C CA . ASP A 1 116 ? 6.732 -12.392 -13.579 1.00 76.88 116 ASP A CA 1
ATOM 916 C C . ASP A 1 116 ? 6.553 -11.940 -12.119 1.00 76.88 116 ASP A C 1
ATOM 918 O O . ASP A 1 116 ? 5.472 -12.058 -11.534 1.00 76.88 116 ASP A O 1
ATOM 922 N N . LYS A 1 117 ? 7.601 -11.361 -11.514 1.00 82.12 117 LYS A N 1
ATOM 923 C CA . LYS A 1 117 ? 7.586 -10.881 -10.127 1.00 82.12 117 LYS A CA 1
ATOM 924 C C . LYS A 1 117 ? 7.374 -9.382 -10.021 1.00 82.12 117 LYS A C 1
ATOM 926 O O . LYS A 1 117 ? 8.276 -8.577 -10.256 1.00 82.12 117 LYS A O 1
ATOM 931 N N . VAL A 1 118 ? 6.205 -8.989 -9.530 1.00 85.00 118 VAL A N 1
ATOM 932 C CA . VAL A 1 118 ? 5.938 -7.581 -9.218 1.00 85.00 118 VAL A CA 1
ATOM 933 C C . VAL A 1 118 ? 6.836 -7.131 -8.054 1.00 85.00 118 VAL A C 1
ATOM 935 O O . VAL A 1 118 ? 6.785 -7.745 -6.985 1.00 85.00 118 VAL A O 1
ATOM 938 N N . PRO A 1 119 ? 7.642 -6.064 -8.213 1.00 90.62 119 PRO A N 1
ATOM 939 C CA . PRO A 1 119 ? 8.503 -5.572 -7.143 1.00 90.62 119 PRO A CA 1
ATOM 940 C C . PRO A 1 119 ? 7.658 -5.083 -5.961 1.00 90.62 119 PRO A C 1
ATOM 942 O O . PRO A 1 119 ? 6.713 -4.301 -6.124 1.00 90.62 119 PRO A O 1
ATOM 945 N N . ALA A 1 120 ? 8.000 -5.553 -4.763 1.00 93.31 120 ALA A N 1
ATOM 946 C CA . ALA A 1 120 ? 7.276 -5.252 -3.540 1.00 93.31 120 ALA A CA 1
ATOM 947 C C . ALA A 1 120 ? 8.201 -4.663 -2.467 1.00 93.31 120 ALA A C 1
ATOM 949 O O . ALA A 1 120 ? 9.338 -5.099 -2.285 1.00 93.31 120 ALA A O 1
ATOM 950 N N . TYR A 1 121 ? 7.694 -3.675 -1.735 1.00 95.44 121 TYR A N 1
ATOM 951 C CA . TYR A 1 121 ? 8.422 -2.952 -0.698 1.00 95.44 121 TYR A CA 1
ATOM 952 C C . TYR A 1 121 ? 7.609 -2.912 0.593 1.00 95.44 121 TYR A C 1
ATOM 954 O O . TYR A 1 121 ? 6.434 -2.551 0.587 1.00 95.44 121 TYR A O 1
ATOM 962 N N . ASP A 1 122 ? 8.232 -3.294 1.702 1.00 95.56 122 ASP A N 1
ATOM 963 C CA . ASP A 1 122 ? 7.693 -3.121 3.043 1.00 95.56 122 ASP A CA 1
ATOM 964 C C . ASP A 1 122 ? 8.012 -1.712 3.536 1.00 95.56 122 ASP A C 1
ATOM 966 O O . ASP A 1 122 ? 9.168 -1.396 3.819 1.00 95.56 122 ASP A O 1
ATOM 970 N N . LEU A 1 123 ? 6.988 -0.862 3.638 1.00 95.56 123 LEU A N 1
ATOM 971 C CA . LEU A 1 123 ? 7.152 0.515 4.092 1.00 95.56 123 LEU A CA 1
ATOM 972 C C . LEU A 1 123 ? 7.442 0.611 5.597 1.00 95.56 123 LEU A C 1
ATOM 974 O O . LEU A 1 123 ? 8.083 1.562 6.044 1.00 95.56 123 LEU A O 1
ATOM 978 N N . MET A 1 124 ? 6.990 -0.364 6.386 1.00 94.12 124 MET A N 1
ATOM 979 C CA . MET A 1 124 ? 7.208 -0.387 7.833 1.00 94.12 124 MET A CA 1
ATOM 980 C C . MET A 1 124 ? 8.644 -0.804 8.156 1.00 94.12 124 MET A C 1
ATOM 982 O O . MET A 1 124 ? 9.287 -0.190 9.003 1.00 94.12 124 MET A O 1
ATOM 986 N N . GLU A 1 125 ? 9.153 -1.825 7.462 1.00 94.44 125 GLU A N 1
ATOM 987 C CA . GLU A 1 125 ? 10.519 -2.343 7.644 1.00 94.44 125 GLU A CA 1
ATOM 988 C C . GLU A 1 125 ? 11.542 -1.695 6.692 1.00 94.44 125 GLU A C 1
ATOM 990 O O . GLU A 1 125 ? 12.736 -1.977 6.773 1.00 94.44 125 GLU A O 1
ATOM 995 N N . ARG A 1 126 ? 11.079 -0.810 5.800 1.00 93.75 126 ARG A N 1
ATOM 996 C CA . ARG A 1 126 ? 11.868 -0.070 4.805 1.00 93.75 126 ARG A CA 1
ATOM 997 C C . ARG A 1 126 ? 12.761 -0.950 3.926 1.00 93.75 126 ARG A C 1
ATOM 999 O O . ARG A 1 126 ? 13.880 -0.563 3.579 1.00 93.75 126 ARG A O 1
ATOM 1006 N N . LYS A 1 127 ? 12.258 -2.108 3.499 1.00 94.25 127 LYS A N 1
ATOM 1007 C CA . LYS A 1 127 ? 13.017 -3.072 2.687 1.00 94.25 127 LYS A CA 1
ATOM 1008 C C . LYS A 1 127 ? 12.191 -3.676 1.564 1.00 94.25 127 LYS A C 1
ATOM 1010 O O . LYS A 1 127 ? 10.971 -3.761 1.647 1.00 94.25 127 LYS A O 1
ATOM 1015 N N . GLU A 1 128 ? 12.868 -4.130 0.517 1.00 92.69 128 GLU A N 1
ATOM 1016 C CA . GLU A 1 128 ? 12.219 -4.944 -0.511 1.00 92.69 128 GLU A CA 1
ATOM 1017 C C . GLU A 1 128 ? 11.832 -6.313 0.048 1.00 92.69 128 GLU A C 1
ATOM 1019 O O . GLU A 1 128 ? 12.522 -6.872 0.904 1.00 92.69 128 GLU A O 1
ATOM 1024 N N . ILE A 1 129 ? 10.713 -6.843 -0.436 1.00 91.38 129 ILE A N 1
ATOM 1025 C CA . ILE A 1 129 ? 10.184 -8.144 -0.039 1.00 91.38 129 ILE A CA 1
ATOM 1026 C C . ILE A 1 129 ? 9.804 -8.958 -1.271 1.00 91.38 129 ILE A C 1
ATOM 1028 O O . ILE A 1 129 ? 9.463 -8.415 -2.319 1.00 91.38 129 ILE A O 1
ATOM 1032 N N . ILE A 1 130 ? 9.833 -10.276 -1.110 1.00 81.88 130 ILE A N 1
ATOM 1033 C CA . ILE A 1 130 ? 9.340 -11.234 -2.098 1.00 81.88 130 ILE A CA 1
ATOM 1034 C C . ILE A 1 130 ? 7.941 -11.656 -1.639 1.00 81.88 130 ILE A C 1
ATOM 1036 O O . ILE A 1 130 ? 7.759 -11.982 -0.462 1.00 81.88 130 ILE A O 1
ATOM 1040 N N . VAL A 1 131 ? 6.963 -11.575 -2.542 1.00 71.38 131 VAL A N 1
ATOM 1041 C CA . VAL A 1 131 ? 5.547 -11.910 -2.313 1.00 71.38 131 VAL A CA 1
ATOM 1042 C C . VAL A 1 131 ? 5.146 -13.023 -3.260 1.00 71.38 131 VAL A C 1
ATOM 1044 O O . VAL A 1 131 ? 5.574 -12.942 -4.432 1.00 71.38 131 VAL A O 1
#

Secondary structure (DSSP, 8-state):
------EEEEEEE---SS--STT-GGGSEEEEEEEEEES-HHHHHHHHHTS---TT-TT-SHHHHHHHHHHHHHHH-SSEEEE---HHHHHHHHHHHHHHHHHTTSSSS-S---TTS--EEETTTTEEE--

Foldseek 3Di:
DPPCFDFDKDWDAQPDDPQPDPVSLSGDTQEIETFFTFQAPVVLVVLLVPQDQDPPDPPGDPLVSLQSSLVSCVVVVRGTDDGHSHSVLRVVVVVVVSVVCVVQCVRVPPHDDDVVFHWYAYSRVGGTDGD

Sequence (131 aa):
MPSNKDRLYVTLYACGGKPTMPGKEDTMLLVRIMVGKVADGNRLVEILRNTPIRQGQPGWNCVSWVKEALDKLKVDSKALGTSVIEWEKVRNEAMNYCQRKKDQHRFDGQGNFDSDKVPAYDLMERKEIIV

pLDDT: mean 85.62, std 14.76, range [33.12, 97.31]

InterPro domains:
  IPR054208 Protein of unknown function DUF6914 [PF21858] (24-130)

Organism: Neosartorya fischeri (strain ATCC 1020 / DSM 3700 / CBS 544.65 / FGSC A1164 / JCM 1740 / NRRL 181 / WB 181) (NCBI:txid331117)

Radius of gyration: 16.11 Å; chains: 1; bounding box: 36×37×44 Å